Protein AF-A0A2E9V8M3-F1 (afdb_monomer_lite)

Structure (mmCIF, N/CA/C/O backbone):
data_AF-A0A2E9V8M3-F1
#
_entry.id   AF-A0A2E9V8M3-F1
#
loop_
_atom_site.group_PDB
_atom_site.id
_atom_site.type_symbol
_atom_site.label_atom_id
_atom_site.label_alt_id
_atom_site.label_comp_id
_atom_site.label_asym_id
_atom_site.label_entity_id
_atom_site.label_seq_id
_atom_site.pdbx_PDB_ins_code
_atom_site.Cartn_x
_atom_site.Cartn_y
_atom_site.Cartn_z
_atom_site.occupancy
_atom_site.B_iso_or_equiv
_atom_site.auth_seq_id
_atom_site.auth_comp_id
_atom_site.auth_asym_id
_atom_site.auth_atom_id
_atom_site.pdbx_PDB_model_num
ATOM 1 N N . ILE A 1 1 ? -7.237 -17.255 5.415 1.00 53.81 1 ILE A N 1
ATOM 2 C CA . ILE A 1 1 ? -8.688 -17.202 5.114 1.00 53.81 1 ILE A CA 1
ATOM 3 C C . ILE A 1 1 ? -8.837 -16.284 3.907 1.00 53.81 1 ILE A C 1
ATOM 5 O O . ILE A 1 1 ? -8.555 -15.104 4.044 1.00 53.81 1 ILE A O 1
ATOM 9 N N . TYR A 1 2 ? -9.135 -16.824 2.722 1.00 59.94 2 TYR A N 1
ATOM 10 C CA . TYR A 1 2 ? -9.376 -16.026 1.512 1.00 59.94 2 TYR A CA 1
ATOM 11 C C . TYR A 1 2 ? -10.888 -15.888 1.343 1.00 59.94 2 TYR A C 1
ATOM 13 O O . TYR A 1 2 ? -11.580 -16.897 1.221 1.00 59.94 2 TYR A O 1
ATOM 21 N N . ILE A 1 3 ? -11.400 -14.661 1.424 1.00 69.81 3 ILE A N 1
ATOM 22 C CA . ILE A 1 3 ? -12.830 -14.374 1.284 1.00 69.81 3 ILE A CA 1
ATOM 23 C C . ILE A 1 3 ? -13.057 -13.850 -0.132 1.00 69.81 3 ILE A C 1
ATOM 25 O O . ILE A 1 3 ? -12.490 -12.832 -0.525 1.00 69.81 3 ILE A O 1
ATOM 29 N N . HIS A 1 4 ? -13.876 -14.557 -0.906 1.00 70.31 4 HIS A N 1
ATOM 30 C CA . HIS A 1 4 ? -14.248 -14.141 -2.254 1.00 70.31 4 HIS A CA 1
ATOM 31 C C . HIS A 1 4 ? -15.309 -13.031 -2.214 1.00 70.31 4 HIS A C 1
ATOM 33 O O . HIS A 1 4 ? -16.195 -13.045 -1.363 1.00 70.31 4 HIS A O 1
ATOM 39 N N . GLY A 1 5 ? -15.242 -12.090 -3.161 1.00 74.50 5 GLY A N 1
ATOM 40 C CA . GLY A 1 5 ? -16.270 -11.056 -3.349 1.00 74.50 5 GLY A CA 1
ATOM 41 C C . GLY A 1 5 ? -16.143 -9.817 -2.456 1.00 74.50 5 GLY A C 1
ATOM 42 O O . GLY A 1 5 ? -17.029 -8.969 -2.487 1.00 74.50 5 GLY A O 1
ATOM 43 N N . TYR A 1 6 ? -15.060 -9.684 -1.687 1.00 77.25 6 TYR A N 1
ATOM 44 C CA . TYR A 1 6 ? -14.745 -8.448 -0.967 1.00 77.25 6 TYR A CA 1
ATOM 45 C C . TYR A 1 6 ? -14.090 -7.423 -1.900 1.00 77.25 6 TYR A C 1
ATOM 47 O O . TYR A 1 6 ? -13.157 -7.745 -2.633 1.00 77.25 6 TYR A O 1
ATOM 55 N N . SER A 1 7 ? -14.566 -6.181 -1.844 1.00 78.62 7 SER A N 1
ATOM 56 C CA . SER A 1 7 ? -13.941 -5.034 -2.515 1.00 78.62 7 SER A CA 1
ATOM 57 C C . SER A 1 7 ? -12.693 -4.548 -1.768 1.00 78.62 7 SER A C 1
ATOM 59 O O . SER A 1 7 ? -12.539 -4.780 -0.560 1.00 78.62 7 SER A O 1
ATOM 61 N N . VAL A 1 8 ? -11.827 -3.791 -2.452 1.00 78.12 8 VAL A N 1
ATOM 62 C CA . VAL A 1 8 ? -10.697 -3.092 -1.806 1.00 78.12 8 VAL A CA 1
ATOM 63 C C . VAL A 1 8 ? -11.195 -2.191 -0.682 1.00 78.12 8 VAL A C 1
ATOM 65 O O . VAL A 1 8 ? -10.650 -2.196 0.422 1.00 78.12 8 VAL A O 1
ATOM 68 N N . LYS A 1 9 ? -12.306 -1.488 -0.920 1.00 80.25 9 LYS A N 1
ATOM 69 C CA . LYS A 1 9 ? -12.938 -0.619 0.074 1.00 80.25 9 LYS A CA 1
ATOM 70 C C . LYS A 1 9 ? -13.318 -1.363 1.357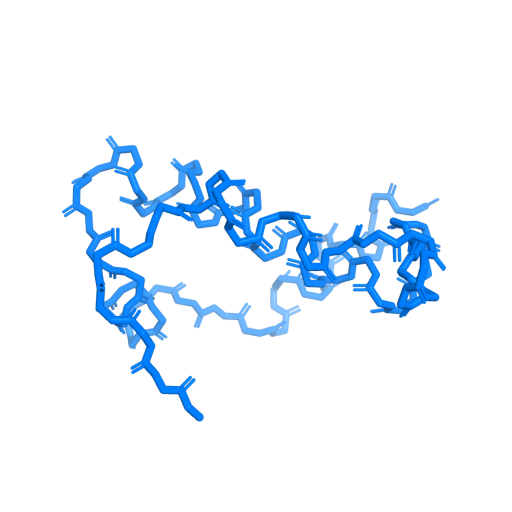 1.00 80.25 9 LYS A C 1
ATOM 72 O O . LYS A 1 9 ? -13.080 -0.834 2.434 1.00 80.25 9 LYS A O 1
ATOM 77 N N . GLN A 1 10 ? -13.873 -2.571 1.262 1.00 85.06 10 GLN A N 1
ATOM 78 C CA . GLN A 1 10 ? -14.218 -3.373 2.446 1.00 85.06 10 GLN A CA 1
ATOM 79 C C . GLN A 1 10 ? -12.980 -3.948 3.148 1.00 85.06 10 GLN A C 1
ATOM 81 O O . GLN A 1 10 ? -12.991 -4.152 4.359 1.00 85.06 10 GLN A O 1
ATOM 86 N N . THR A 1 11 ? -11.894 -4.190 2.410 1.00 81.38 11 THR A N 1
ATOM 87 C CA . THR A 1 11 ? -10.618 -4.625 3.001 1.00 81.38 11 THR A CA 1
ATOM 88 C C . THR A 1 11 ? -10.045 -3.562 3.944 1.00 81.38 11 THR A C 1
ATOM 90 O O . THR A 1 11 ? -9.510 -3.907 4.997 1.00 81.38 11 THR A O 1
ATOM 93 N N . ARG A 1 12 ? -10.231 -2.271 3.632 1.00 83.69 12 ARG A N 1
ATOM 94 C CA . ARG A 1 12 ? -9.736 -1.156 4.461 1.00 83.69 12 ARG A CA 1
ATOM 95 C C . ARG A 1 12 ? -10.323 -1.112 5.874 1.00 83.69 12 ARG A C 1
ATOM 97 O O . ARG A 1 12 ? -9.669 -0.585 6.768 1.00 83.69 12 ARG A O 1
ATOM 104 N N . ASP A 1 13 ? -11.484 -1.719 6.124 1.00 85.38 13 ASP A N 1
ATOM 105 C CA . ASP A 1 13 ? -12.054 -1.805 7.480 1.00 85.38 13 ASP A CA 1
ATOM 106 C C . ASP A 1 13 ? -11.157 -2.615 8.442 1.00 85.38 13 ASP A C 1
ATOM 108 O O . ASP A 1 13 ? -11.232 -2.470 9.666 1.00 85.38 13 ASP A O 1
ATOM 112 N N . GLN A 1 14 ? -10.263 -3.449 7.897 1.00 84.94 14 GLN A N 1
ATOM 113 C CA . GLN A 1 14 ? -9.261 -4.187 8.667 1.00 84.94 14 GLN A CA 1
ATOM 114 C C . GLN A 1 14 ? -8.024 -3.339 9.015 1.00 84.94 14 GLN A C 1
ATOM 116 O O . GLN A 1 14 ? -7.222 -3.756 9.846 1.00 84.94 14 GLN A O 1
ATOM 121 N N . PHE A 1 15 ? -7.864 -2.143 8.440 1.00 88.38 15 PHE A N 1
ATOM 122 C CA . PHE A 1 15 ? -6.699 -1.263 8.632 1.00 88.38 15 PHE A CA 1
ATOM 123 C C . PHE A 1 15 ? -7.032 -0.115 9.580 1.00 88.38 15 PHE A C 1
ATOM 125 O O . PHE A 1 15 ? -6.894 1.067 9.271 1.00 88.38 15 PHE A O 1
ATOM 132 N N . SER A 1 16 ? -7.529 -0.469 10.759 1.00 86.12 16 SER A N 1
ATOM 133 C CA . SER A 1 16 ? -7.956 0.504 11.760 1.00 86.12 16 SER A CA 1
ATOM 134 C C . SER A 1 16 ? -7.019 0.536 12.964 1.00 86.12 16 SER A C 1
ATOM 136 O O . SER A 1 16 ? -6.298 -0.421 13.254 1.00 86.12 16 SER A O 1
ATOM 138 N N . ILE A 1 17 ? -7.087 1.631 13.726 1.00 86.88 17 ILE A N 1
ATOM 139 C CA . ILE A 1 17 ? -6.362 1.796 14.998 1.00 86.88 17 ILE A CA 1
ATOM 140 C C . ILE A 1 17 ? -6.703 0.666 15.984 1.00 86.88 17 ILE A C 1
ATOM 142 O O . ILE A 1 17 ? -5.851 0.267 16.773 1.00 86.88 17 ILE A O 1
ATOM 146 N N . LYS A 1 18 ? -7.911 0.082 15.896 1.00 88.56 18 LYS A N 1
ATOM 147 C CA . LYS A 1 18 ? -8.312 -1.107 16.669 1.00 88.56 18 LYS A CA 1
ATOM 148 C C . LYS A 1 18 ? -7.337 -2.278 16.486 1.00 88.56 18 LYS A C 1
ATOM 150 O O . LYS A 1 18 ? -7.146 -3.055 17.415 1.00 88.56 18 LYS A O 1
ATOM 155 N N . TYR A 1 19 ? -6.720 -2.381 15.312 1.00 87.00 19 TYR A N 1
ATOM 156 C CA . TYR A 1 19 ? -5.718 -3.388 14.968 1.00 87.00 19 TYR A CA 1
ATOM 157 C C . TYR A 1 19 ? -4.302 -2.793 14.883 1.00 87.00 19 TYR A C 1
ATOM 159 O O . TYR A 1 19 ? -3.434 -3.368 14.234 1.00 87.00 19 TYR A O 1
ATOM 167 N N . LEU A 1 20 ? -4.065 -1.645 15.538 1.00 86.38 20 LEU A N 1
ATOM 168 C CA . LEU A 1 20 ? -2.778 -0.936 15.587 1.00 86.38 20 LEU A CA 1
ATOM 169 C C . LEU A 1 20 ? -2.233 -0.539 14.200 1.00 86.38 20 LEU A C 1
ATOM 171 O O . LEU A 1 20 ? -1.022 -0.431 13.998 1.00 86.38 20 LEU A O 1
ATOM 175 N N . HIS A 1 21 ? -3.126 -0.290 13.237 1.00 86.62 21 HIS A N 1
ATOM 176 C CA . HIS A 1 21 ? -2.742 0.200 11.917 1.00 86.62 21 HIS A CA 1
ATOM 177 C C . HIS A 1 21 ? -2.555 1.720 11.933 1.00 86.62 21 HIS A C 1
ATOM 179 O O . HIS A 1 21 ? -3.483 2.460 12.268 1.00 86.62 21 HIS A O 1
ATOM 185 N N . LEU A 1 22 ? -1.366 2.191 11.553 1.00 86.62 22 LEU A N 1
ATOM 186 C CA . LEU A 1 22 ? -1.048 3.612 11.427 1.00 86.62 22 LEU A CA 1
ATOM 187 C C . LEU A 1 22 ? -0.380 3.849 10.072 1.00 86.62 22 LEU A C 1
ATOM 189 O O . LEU A 1 22 ? 0.706 3.323 9.816 1.00 86.62 22 LEU A O 1
ATOM 193 N N . LYS A 1 23 ? -1.011 4.682 9.235 1.00 83.75 23 LYS A N 1
ATOM 194 C CA . LYS A 1 23 ? -0.613 4.936 7.836 1.00 83.75 23 LYS A CA 1
ATOM 195 C C . LYS A 1 23 ? 0.830 5.420 7.660 1.00 83.75 23 LYS A C 1
ATOM 197 O O . LYS A 1 23 ? 1.430 5.179 6.624 1.00 83.75 23 LYS A O 1
ATOM 202 N N . PHE A 1 24 ? 1.381 6.092 8.668 1.00 83.69 24 PHE A N 1
ATOM 203 C CA . PHE A 1 24 ? 2.740 6.646 8.658 1.00 83.69 24 PHE A CA 1
ATOM 204 C C . PHE A 1 24 ? 3.789 5.715 9.296 1.00 83.69 24 PHE A C 1
ATOM 206 O O . PHE A 1 24 ? 4.909 6.126 9.583 1.00 83.69 24 PHE A O 1
ATOM 213 N N . THR A 1 25 ? 3.430 4.462 9.579 1.00 86.75 25 THR A N 1
ATOM 214 C CA . THR A 1 25 ? 4.341 3.455 10.143 1.00 86.75 25 THR A CA 1
ATOM 215 C C . THR 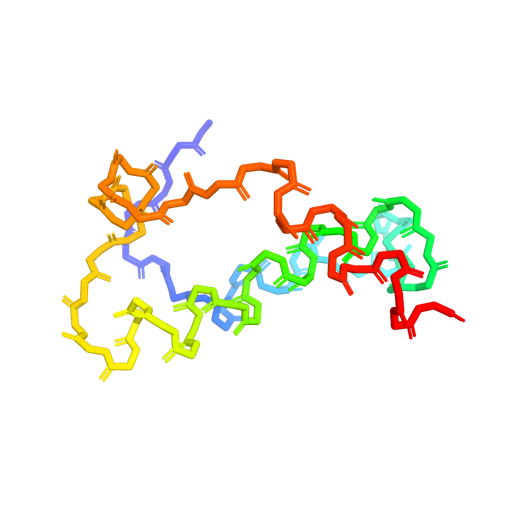A 1 25 ? 4.506 2.286 9.176 1.00 86.75 25 THR A C 1
ATOM 217 O O . THR A 1 25 ? 3.862 2.248 8.132 1.00 86.75 25 THR A O 1
ATOM 220 N N . LYS A 1 26 ? 5.321 1.283 9.530 1.00 85.19 26 LYS A N 1
ATOM 221 C CA . LYS A 1 26 ? 5.509 0.078 8.702 1.00 85.19 26 LYS A CA 1
ATOM 222 C C . LYS A 1 26 ? 4.200 -0.647 8.362 1.00 85.19 26 LYS A C 1
ATOM 224 O O . LYS A 1 26 ? 4.124 -1.261 7.306 1.00 85.19 26 LYS A O 1
ATOM 229 N N . THR A 1 27 ? 3.173 -0.573 9.217 1.00 86.94 27 THR A N 1
ATOM 230 C CA . THR A 1 27 ? 1.859 -1.163 8.905 1.00 86.94 27 THR A CA 1
ATOM 231 C C . THR A 1 27 ? 1.169 -0.424 7.755 1.00 86.94 27 THR A C 1
ATOM 233 O O . THR A 1 27 ? 0.568 -1.061 6.899 1.00 86.94 27 THR A O 1
ATOM 236 N N . GLY A 1 28 ? 1.390 0.887 7.620 1.00 90.25 28 GLY A N 1
ATOM 237 C CA . GLY A 1 28 ? 0.898 1.716 6.515 1.00 90.25 28 GLY A CA 1
ATOM 238 C C . GLY A 1 28 ? 1.371 1.311 5.115 1.00 90.25 28 GLY A C 1
ATOM 239 O O . GLY A 1 28 ? 0.747 1.702 4.131 1.00 90.25 28 GLY A O 1
ATOM 240 N N . LEU A 1 29 ? 2.400 0.463 4.996 1.00 92.62 29 LEU A N 1
ATOM 241 C CA . LEU A 1 29 ? 2.791 -0.120 3.710 1.00 92.62 29 LEU A CA 1
ATOM 242 C C . LEU A 1 29 ? 1.631 -0.901 3.069 1.00 92.62 29 LEU A C 1
ATOM 244 O O . LEU A 1 29 ? 1.464 -0.882 1.851 1.00 92.62 29 LEU A O 1
ATOM 248 N N . LEU A 1 30 ? 0.801 -1.556 3.887 1.00 91.06 30 LEU A N 1
ATOM 249 C CA . LEU A 1 30 ? -0.355 -2.305 3.404 1.00 91.06 30 LEU A CA 1
ATOM 250 C C . LEU A 1 30 ? -1.487 -1.385 2.915 1.00 91.06 30 LEU A C 1
ATOM 252 O O . LEU A 1 30 ? -2.145 -1.717 1.929 1.00 91.06 30 LEU A O 1
ATOM 256 N N . ASP A 1 31 ? -1.677 -0.211 3.533 1.00 91.00 31 ASP A N 1
ATOM 257 C CA . ASP A 1 31 ? -2.569 0.826 2.987 1.00 91.00 31 ASP A CA 1
ATOM 258 C C . ASP A 1 31 ? -2.073 1.262 1.603 1.00 91.00 31 ASP A C 1
ATOM 260 O O . ASP A 1 31 ? -2.838 1.286 0.640 1.00 91.00 31 ASP A O 1
ATOM 264 N N . PHE A 1 32 ? -0.772 1.542 1.492 1.00 93.19 32 PHE A N 1
ATOM 265 C CA . PHE A 1 32 ? -0.156 1.997 0.249 1.00 93.19 32 PHE A CA 1
ATOM 266 C C . PHE A 1 32 ? -0.235 0.951 -0.876 1.00 93.19 32 PHE A C 1
ATOM 268 O O . PHE A 1 32 ? -0.457 1.300 -2.040 1.00 93.19 32 PHE A O 1
ATOM 275 N N . LEU A 1 33 ? -0.118 -0.338 -0.534 1.00 93.56 33 LEU A N 1
ATOM 276 C CA . LEU A 1 33 ? -0.376 -1.444 -1.456 1.00 93.56 33 LEU A CA 1
ATOM 277 C C . LEU A 1 33 ? -1.805 -1.389 -2.006 1.00 93.56 33 LEU A C 1
ATOM 279 O O . LEU A 1 33 ? -1.988 -1.466 -3.220 1.00 93.56 33 LEU A O 1
ATOM 283 N N . MET A 1 34 ? -2.809 -1.236 -1.137 1.00 92.38 34 MET A N 1
ATOM 284 C CA . MET A 1 34 ? -4.211 -1.191 -1.565 1.00 92.38 34 MET A CA 1
ATOM 285 C C . MET A 1 34 ? -4.521 0.052 -2.401 1.00 92.38 34 MET A C 1
ATOM 287 O O . MET A 1 34 ? -5.215 -0.068 -3.406 1.00 92.38 34 MET A O 1
ATOM 291 N N . ASP A 1 35 ? -3.966 1.215 -2.050 1.00 92.69 35 ASP A N 1
ATOM 292 C CA . ASP A 1 35 ? -4.096 2.448 -2.842 1.00 92.69 35 ASP A CA 1
ATOM 293 C C . ASP A 1 35 ? -3.491 2.284 -4.247 1.00 92.69 35 ASP A C 1
ATOM 295 O O . ASP A 1 35 ? -4.018 2.786 -5.244 1.00 92.69 35 ASP A O 1
ATOM 299 N N . THR A 1 36 ? -2.363 1.580 -4.336 1.00 94.75 36 THR A N 1
ATOM 300 C CA . THR A 1 36 ? -1.688 1.295 -5.606 1.00 94.75 36 THR A CA 1
ATOM 301 C C . THR A 1 36 ? -2.478 0.299 -6.442 1.00 94.75 36 THR A C 1
ATOM 303 O O . THR A 1 36 ? -2.714 0.556 -7.621 1.00 94.75 36 THR A O 1
ATOM 306 N N . TYR A 1 37 ? -2.972 -0.779 -5.835 1.00 94.44 37 TYR A N 1
ATOM 307 C CA . TYR A 1 37 ? -3.830 -1.739 -6.522 1.00 94.44 37 TYR A CA 1
ATOM 308 C C . TYR A 1 37 ? -5.144 -1.107 -7.004 1.00 94.44 37 TYR A C 1
ATOM 310 O O . TYR A 1 37 ? -5.533 -1.337 -8.147 1.00 94.44 37 TYR A O 1
ATOM 318 N N . GLU A 1 38 ? -5.804 -0.276 -6.195 1.00 93.44 38 GLU A N 1
ATOM 319 C CA . GLU A 1 38 ? -7.037 0.421 -6.592 1.00 93.44 38 GLU A CA 1
ATOM 320 C C . GLU A 1 38 ? -6.800 1.274 -7.850 1.00 93.44 38 GLU A C 1
ATOM 322 O O . GLU A 1 38 ? -7.564 1.221 -8.816 1.00 93.44 38 GLU A O 1
ATOM 327 N N . ARG A 1 39 ? -5.674 1.999 -7.882 1.00 94.00 39 ARG A N 1
ATOM 328 C CA . ARG A 1 39 ? -5.283 2.852 -9.009 1.00 94.00 39 ARG A CA 1
ATOM 329 C C . ARG A 1 39 ? -4.856 2.065 -10.245 1.00 94.00 39 ARG A C 1
AT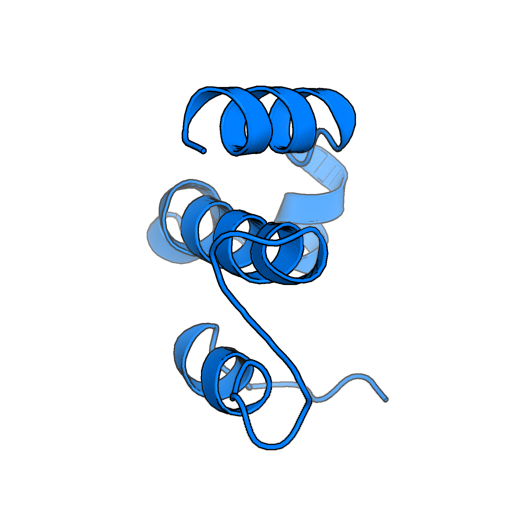OM 331 O O . ARG A 1 39 ? -5.196 2.470 -11.353 1.00 94.00 39 ARG A O 1
ATOM 338 N N . GLU A 1 40 ? -4.068 1.007 -10.091 1.00 94.69 40 GLU A N 1
ATOM 339 C CA . GLU A 1 40 ? -3.333 0.390 -11.205 1.00 94.69 40 GLU A CA 1
ATOM 340 C C . GLU A 1 40 ? -3.902 -0.948 -11.669 1.00 94.69 40 GLU A C 1
ATOM 342 O O . GLU A 1 40 ? -3.640 -1.331 -12.814 1.00 94.69 40 GLU A O 1
ATOM 347 N N . GLY A 1 41 ? -4.667 -1.624 -10.812 1.00 94.62 41 GLY A N 1
ATOM 348 C CA . GLY A 1 41 ? -5.299 -2.914 -11.063 1.00 94.62 41 GLY A CA 1
ATOM 349 C C . GLY A 1 41 ? -6.824 -2.823 -11.089 1.00 94.62 41 GLY A C 1
ATOM 350 O O . GLY A 1 41 ? -7.424 -3.050 -12.139 1.00 94.62 41 GLY A O 1
ATOM 351 N N . GLU A 1 42 ? -7.453 -2.457 -9.966 1.00 92.50 42 GLU A N 1
ATOM 352 C CA . GLU A 1 42 ? -8.920 -2.458 -9.826 1.00 92.50 42 GLU A CA 1
ATOM 353 C C . GLU A 1 42 ? -9.588 -1.500 -10.821 1.00 92.50 42 GLU A C 1
ATOM 355 O O . GLU A 1 42 ? -10.533 -1.894 -11.504 1.00 92.50 42 GLU A O 1
ATOM 360 N N . SER A 1 43 ? -9.043 -0.289 -10.999 1.00 93.50 43 SER A N 1
ATOM 361 C CA . SER A 1 43 ? -9.526 0.685 -11.995 1.00 93.50 43 SER A CA 1
ATOM 362 C C . SER A 1 43 ? -9.501 0.161 -13.439 1.00 93.50 43 SER A C 1
ATOM 364 O O . SER A 1 43 ? -10.243 0.650 -14.291 1.00 93.50 43 SER A O 1
ATOM 366 N N . LYS A 1 44 ? -8.664 -0.848 -13.715 1.00 94.81 44 LYS A N 1
ATOM 367 C CA . LYS A 1 44 ? -8.513 -1.511 -15.017 1.00 94.81 44 LYS A CA 1
ATOM 368 C C . LYS A 1 44 ? -9.248 -2.854 -15.086 1.00 94.81 44 LYS A C 1
ATOM 370 O O . LYS A 1 44 ? -9.124 -3.561 -16.082 1.00 94.81 44 LYS A O 1
ATOM 375 N N . GLY A 1 45 ? -9.988 -3.230 -14.040 1.00 93.06 45 GLY A N 1
ATOM 376 C CA . GLY A 1 45 ? -10.709 -4.501 -13.958 1.00 93.06 45 GLY A CA 1
ATOM 377 C C . GLY A 1 45 ? -9.819 -5.732 -13.744 1.00 93.06 45 GLY A C 1
ATOM 378 O O . GLY A 1 45 ? -10.279 -6.854 -13.953 1.00 93.06 45 GLY A O 1
ATOM 379 N N . ILE A 1 46 ? -8.559 -5.552 -13.334 1.00 93.75 46 ILE A N 1
ATOM 380 C CA . ILE A 1 46 ? -7.633 -6.655 -13.040 1.00 93.75 46 ILE A CA 1
ATOM 381 C C . ILE A 1 46 ? -7.917 -7.161 -11.625 1.00 93.75 46 ILE A C 1
ATOM 383 O O . ILE A 1 46 ? -7.984 -6.373 -10.684 1.00 93.75 46 ILE A O 1
ATOM 387 N N . LYS A 1 47 ? -8.060 -8.479 -11.444 1.00 90.62 47 LYS A N 1
ATOM 388 C CA . LYS A 1 47 ? -8.231 -9.064 -10.107 1.00 90.62 47 LYS A CA 1
ATOM 389 C C . LYS A 1 47 ? -6.935 -8.932 -9.312 1.00 90.62 47 LYS A C 1
ATOM 391 O O . LYS A 1 47 ? -5.859 -9.150 -9.856 1.00 90.62 47 LYS A O 1
ATOM 396 N N . LEU A 1 48 ? -7.040 -8.713 -8.001 1.00 89.44 48 LEU A N 1
ATOM 397 C CA . LEU A 1 48 ? -5.886 -8.562 -7.104 1.00 89.44 48 LEU A CA 1
ATOM 398 C C . LEU A 1 48 ? -4.824 -9.654 -7.284 1.00 89.44 48 LEU A C 1
ATOM 400 O O . LEU A 1 48 ? -3.641 -9.349 -7.325 1.00 89.44 48 LEU A O 1
ATOM 404 N N . ARG A 1 49 ? -5.230 -10.923 -7.417 1.00 90.94 49 ARG A N 1
ATOM 405 C CA . ARG A 1 49 ? -4.286 -12.038 -7.590 1.00 90.94 49 ARG A CA 1
ATOM 406 C C . ARG A 1 49 ? -3.498 -11.946 -8.895 1.00 90.94 49 ARG A C 1
ATOM 408 O O . ARG A 1 49 ? -2.300 -12.212 -8.894 1.00 90.94 49 ARG A O 1
ATOM 415 N N . ASP A 1 50 ? -4.170 -11.583 -9.977 1.00 94.81 50 ASP A N 1
ATOM 416 C CA . ASP A 1 50 ? -3.546 -11.446 -11.291 1.00 94.81 50 ASP A CA 1
ATOM 417 C C . ASP A 1 50 ? -2.630 -10.211 -11.281 1.00 94.81 50 ASP A C 1
ATOM 419 O O . ASP A 1 50 ? -1.477 -10.283 -11.689 1.00 94.81 50 ASP A O 1
ATOM 423 N N . TRP A 1 51 ? -3.074 -9.116 -10.650 1.00 95.56 51 TRP A N 1
ATOM 424 C CA . TRP A 1 51 ? -2.247 -7.927 -10.448 1.00 95.56 51 TRP A CA 1
ATOM 425 C C . TRP A 1 51 ? -0.971 -8.218 -9.637 1.00 95.56 51 TRP A C 1
ATOM 427 O O . TRP A 1 51 ? 0.117 -7.804 -10.030 1.00 95.56 51 TRP A O 1
ATOM 437 N N . ILE A 1 52 ? -1.087 -8.985 -8.546 1.00 94.44 52 ILE A N 1
ATOM 438 C CA . ILE A 1 52 ? 0.061 -9.422 -7.737 1.00 94.44 52 ILE A CA 1
ATOM 439 C C . ILE A 1 52 ? 1.025 -10.298 -8.544 1.00 94.44 52 ILE A C 1
ATOM 441 O O . ILE A 1 52 ? 2.230 -10.236 -8.331 1.00 94.44 52 ILE A O 1
ATOM 445 N N . THR A 1 53 ? 0.507 -11.132 -9.442 1.00 96.56 53 THR A N 1
ATOM 446 C CA . THR A 1 53 ? 1.339 -12.065 -10.214 1.00 96.56 53 THR A CA 1
ATOM 447 C C . THR A 1 53 ? 2.117 -11.342 -11.310 1.00 96.56 53 THR A C 1
ATOM 449 O O . THR A 1 53 ? 3.294 -11.629 -11.507 1.00 96.56 53 THR A O 1
ATOM 452 N N . ASP A 1 54 ? 1.472 -10.393 -11.989 1.00 96.94 54 ASP A N 1
ATOM 453 C CA . ASP A 1 54 ? 1.983 -9.861 -13.254 1.00 96.94 54 ASP A CA 1
ATOM 454 C C . ASP A 1 54 ? 2.543 -8.429 -13.150 1.00 96.94 54 ASP A C 1
ATOM 456 O O . ASP A 1 54 ? 3.292 -8.005 -14.029 1.00 96.94 54 ASP A O 1
ATOM 460 N N . TYR A 1 55 ? 2.186 -7.665 -12.107 1.00 94.94 55 TYR A N 1
ATOM 461 C CA . TYR A 1 55 ? 2.490 -6.224 -12.022 1.00 94.94 55 TYR A CA 1
ATOM 462 C C . TYR A 1 55 ? 3.084 -5.772 -10.685 1.00 94.94 55 TYR A C 1
ATOM 464 O O . TYR A 1 55 ? 3.707 -4.713 -10.622 1.00 94.94 55 TYR A O 1
ATOM 472 N N . TYR A 1 56 ? 2.867 -6.521 -9.605 1.00 94.88 56 TYR A N 1
ATOM 473 C CA . TYR A 1 56 ? 3.339 -6.133 -8.280 1.00 94.88 56 TYR A CA 1
ATOM 474 C C . TYR A 1 56 ? 4.858 -6.293 -8.145 1.00 94.88 56 TYR A C 1
ATOM 476 O O . TYR A 1 56 ? 5.404 -7.382 -8.304 1.00 94.88 56 TYR A O 1
ATOM 484 N N . ASP A 1 57 ? 5.519 -5.202 -7.761 1.00 95.62 57 ASP A N 1
ATOM 485 C CA . ASP A 1 57 ? 6.927 -5.168 -7.373 1.00 95.62 57 ASP A CA 1
ATOM 486 C C . ASP A 1 57 ? 7.027 -4.693 -5.918 1.00 95.62 57 ASP A C 1
ATOM 488 O O . ASP A 1 57 ? 6.739 -3.535 -5.597 1.00 95.62 57 ASP A O 1
ATOM 492 N N . ALA A 1 58 ? 7.426 -5.606 -5.030 1.00 94.31 58 ALA A N 1
ATOM 493 C CA . ALA A 1 58 ? 7.525 -5.342 -3.600 1.00 94.31 58 ALA A CA 1
ATOM 494 C C . ALA A 1 58 ? 8.565 -4.263 -3.264 1.00 94.31 58 ALA A C 1
ATOM 496 O O . ALA A 1 58 ? 8.289 -3.386 -2.444 1.00 94.31 58 ALA A O 1
ATOM 497 N N . GLU A 1 59 ? 9.736 -4.296 -3.906 1.00 96.25 59 GLU A N 1
ATOM 498 C CA . GLU A 1 59 ? 10.810 -3.343 -3.626 1.00 96.25 59 GLU A CA 1
ATOM 499 C C . GLU A 1 59 ? 10.446 -1.942 -4.107 1.00 96.25 59 GLU A C 1
ATOM 501 O O . GLU A 1 59 ? 10.696 -0.953 -3.416 1.00 96.25 59 GLU A O 1
ATOM 506 N N . SER A 1 60 ? 9.863 -1.848 -5.302 1.00 96.06 60 SER A N 1
ATOM 507 C CA . SER A 1 60 ? 9.398 -0.581 -5.857 1.00 96.06 60 SER A CA 1
ATOM 508 C C . SER A 1 60 ? 8.308 0.027 -4.977 1.00 96.06 60 SER A C 1
ATOM 510 O O . SER A 1 60 ? 8.353 1.221 -4.675 1.00 96.06 60 SER A O 1
ATOM 512 N N . LEU A 1 61 ? 7.364 -0.793 -4.508 1.00 95.81 61 LEU A N 1
ATOM 513 C CA . LEU A 1 61 ? 6.283 -0.347 -3.637 1.00 95.81 61 LEU A CA 1
ATOM 514 C C . LEU A 1 61 ? 6.812 0.186 -2.297 1.00 95.81 61 LEU A C 1
ATOM 516 O O . LEU A 1 61 ? 6.411 1.267 -1.865 1.00 95.81 61 LEU A O 1
ATOM 520 N N . GLU A 1 62 ? 7.743 -0.531 -1.664 1.00 94.81 62 GLU A N 1
ATOM 521 C CA . GLU A 1 62 ? 8.363 -0.096 -0.410 1.00 94.81 62 GLU A CA 1
ATOM 522 C C . GLU A 1 62 ? 9.158 1.203 -0.592 1.00 94.81 62 GLU A C 1
ATOM 524 O O . GLU A 1 62 ? 8.982 2.143 0.184 1.00 94.81 62 GLU A O 1
ATOM 529 N N . LYS A 1 63 ? 9.966 1.312 -1.654 1.00 96.38 63 LYS A N 1
ATOM 530 C CA . LYS A 1 63 ? 10.713 2.541 -1.973 1.00 96.38 63 LYS A CA 1
ATOM 531 C C . LYS A 1 63 ? 9.777 3.736 -2.170 1.00 96.38 63 LYS A C 1
ATOM 533 O O . LYS A 1 63 ? 10.038 4.812 -1.637 1.00 96.38 63 LYS A O 1
ATOM 538 N N . GLN A 1 64 ? 8.677 3.553 -2.901 1.00 95.12 64 GLN A N 1
ATOM 539 C CA . GLN A 1 64 ? 7.685 4.608 -3.128 1.00 95.12 64 GLN A CA 1
ATOM 540 C C . GLN A 1 64 ? 6.945 5.011 -1.847 1.00 95.12 64 GLN A C 1
ATOM 542 O O . GLN A 1 64 ? 6.666 6.195 -1.659 1.00 95.12 64 GLN A O 1
ATOM 547 N N . PHE A 1 65 ? 6.641 4.054 -0.966 1.00 94.56 65 PHE A N 1
ATOM 548 C CA . PHE A 1 65 ? 6.038 4.332 0.335 1.00 94.56 65 PHE A CA 1
ATOM 549 C C . PHE A 1 65 ? 6.983 5.141 1.228 1.00 94.56 65 PHE A C 1
ATOM 551 O O . PHE A 1 65 ? 6.598 6.196 1.724 1.00 94.56 65 PHE A O 1
ATOM 558 N N . LEU A 1 66 ? 8.235 4.695 1.374 1.00 93.38 66 LEU A N 1
ATOM 559 C CA . LEU A 1 66 ? 9.247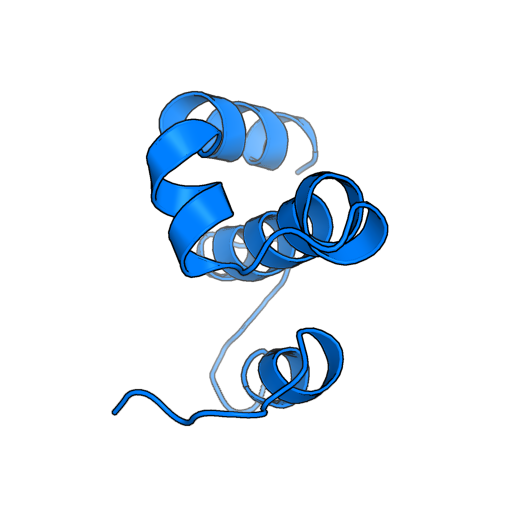 5.378 2.183 1.00 93.38 66 LEU A CA 1
ATOM 560 C C . LEU A 1 66 ? 9.550 6.792 1.671 1.00 93.38 66 LEU A C 1
ATOM 562 O O . LEU A 1 66 ? 9.814 7.678 2.473 1.00 93.38 66 LEU A O 1
ATOM 566 N N . ALA A 1 67 ? 9.474 7.023 0.358 1.00 93.44 67 ALA A N 1
ATOM 567 C CA . ALA A 1 67 ? 9.637 8.352 -0.233 1.00 93.44 67 ALA A CA 1
ATOM 568 C C . ALA A 1 67 ? 8.446 9.305 0.016 1.00 93.44 67 ALA A C 1
ATOM 570 O O . ALA A 1 67 ? 8.557 10.497 -0.266 1.00 93.44 67 ALA A O 1
ATOM 571 N N . LYS A 1 68 ? 7.299 8.791 0.483 1.00 84.12 68 LYS A N 1
ATOM 572 C CA . LYS A 1 68 ? 6.088 9.566 0.810 1.00 84.12 68 LYS A CA 1
ATOM 573 C C . LYS A 1 68 ? 5.901 9.819 2.311 1.00 84.12 68 LYS A C 1
ATOM 575 O O . LYS A 1 68 ? 4.995 10.580 2.654 1.00 84.12 68 LYS A O 1
ATOM 580 N N . LEU A 1 69 ? 6.686 9.158 3.164 1.00 77.38 69 LEU A N 1
ATOM 581 C CA . LEU A 1 69 ? 6.723 9.378 4.615 1.00 77.38 69 LEU A CA 1
ATOM 582 C C . LEU A 1 69 ? 7.519 10.639 4.959 1.00 77.38 69 LEU A C 1
ATOM 584 O O . LEU A 1 69 ? 7.092 11.325 5.913 1.00 77.38 69 LEU A O 1
#

Foldseek 3Di:
DDDPPDDLVNVCVCQDVVVPHDCLDPNVLVVLVSVCCVVPAVVVVHDPVRCCVPPDDPVVSVVVSVVVD

Sequence (69 aa):
IYIHGYSVKQTRDQFSIKYLHLKFTKTGLLDFLMDTYEREGESKGIKLRD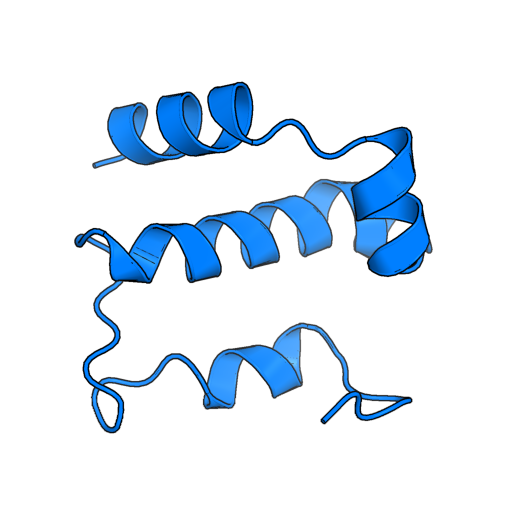WITDYYDAESLEKQFLAKL

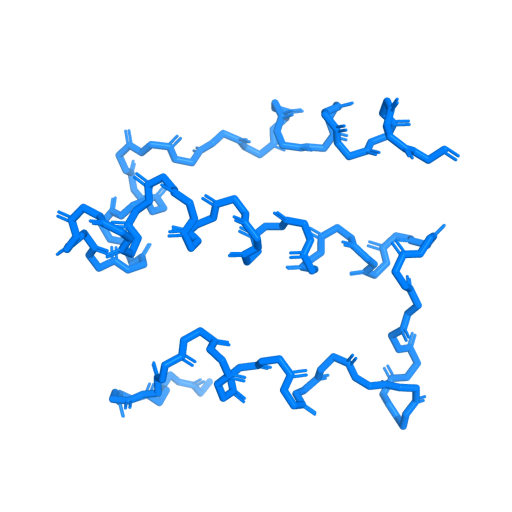pLDDT: mean 88.44, std 8.44, range [53.81, 96.94]

Radius of gyration: 12.36 Å; chains: 1; bounding box: 27×27×32 Å

Secondary structure (DSSP, 8-state):
-PPTT--HHHHGGGSSGGGT--TTSTTHHHHHHHHHHHHHTGGGT--HHHHHHHT--HHHHHHHHHTT-